Protein AF-A0AAW5EDJ7-F1 (afdb_monomer)

Radius of gyration: 12.43 Å; Cα contacts (8 Å, |Δi|>4): 112; chains: 1; bounding box: 22×26×30 Å

Nearest PDB structures (foldseek):
  1x7p-assembly1_A  TM=3.265E-01  e=6.619E+00  Streptomyces viridochromogenes

pLDDT: mean 93.25, std 6.9, range [69.56, 98.31]

InterPro domains:
  IPR008638 Filamentous haemagglutinin FhaB/tRNA nuclease CdiA-like, TPS domain [PF05860] (1-49)
  IPR011050 Pectin lyase fold/virulence factor [SSF51126] (1-39)
  IPR012334 Pectin lyase fold [G3DSA:2.160.20.10] (1-56)

Structure (mmCIF, N/CA/C/O backbone):
data_AF-A0AAW5EDJ7-F1
#
_entry.id   AF-A0AAW5EDJ7-F1
#
loop_
_atom_site.group_PDB
_atom_site.id
_atom_site.type_symbol
_atom_site.label_atom_id
_atom_site.label_alt_id
_atom_site.label_comp_id
_atom_site.label_asym_id
_atom_site.label_entity_id
_atom_site.label_seq_id
_atom_site.pdbx_PDB_ins_code
_atom_site.Cartn_x
_atom_site.Cartn_y
_atom_site.Cartn_z
_atom_site.occupancy
_atom_site.B_iso_or_equiv
_atom_site.auth_seq_id
_atom_site.auth_comp_id
_atom_site.auth_asym_id
_atom_site.auth_atom_id
_atom_site.pdbx_PDB_model_num
ATOM 1 N N . GLU A 1 1 ? -2.884 -4.295 10.134 1.00 94.50 1 GLU A N 1
ATOM 2 C CA . GLU A 1 1 ? -3.939 -3.943 11.108 1.00 94.50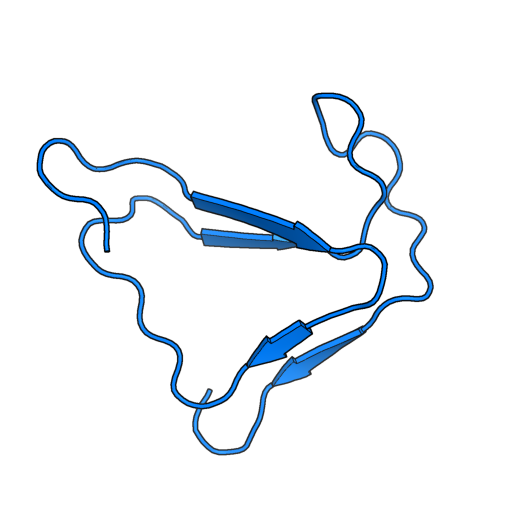 1 GLU A CA 1
ATOM 3 C C . GLU A 1 1 ? -3.360 -2.986 12.138 1.00 94.50 1 GLU A C 1
ATOM 5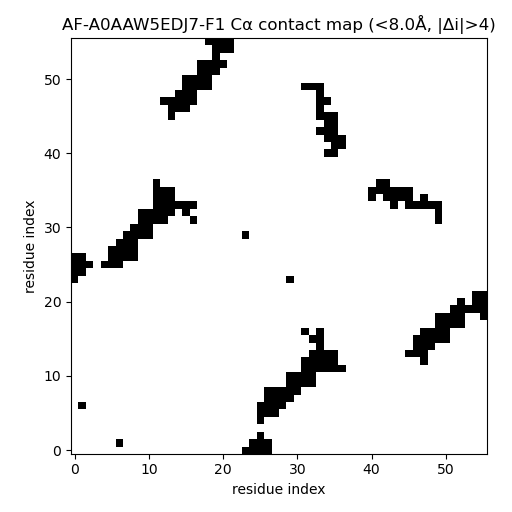 O O . GLU A 1 1 ? -2.178 -3.105 12.446 1.00 94.50 1 GLU A O 1
ATOM 10 N N . VAL A 1 2 ? -4.157 -2.040 12.633 1.00 97.75 2 VAL A N 1
ATOM 11 C CA . VAL A 1 2 ? -3.800 -1.203 13.788 1.00 97.75 2 VAL A CA 1
ATOM 12 C C . VAL A 1 2 ? -4.558 -1.720 15.003 1.00 97.75 2 VAL A C 1
ATOM 14 O O . VAL A 1 2 ? -5.783 -1.677 15.029 1.00 97.75 2 VAL A O 1
ATOM 17 N N . PHE A 1 3 ? -3.854 -2.188 16.027 1.00 97.62 3 PHE A N 1
ATOM 18 C CA . PHE A 1 3 ? -4.494 -2.551 17.289 1.00 97.62 3 PHE A CA 1
ATOM 19 C C . PHE A 1 3 ? -4.677 -1.305 18.172 1.00 97.62 3 PHE A C 1
ATOM 21 O O . PHE A 1 3 ? -3.740 -0.529 18.359 1.00 97.62 3 PHE A O 1
ATOM 28 N N . GLY A 1 4 ? -5.880 -1.103 18.719 1.00 97.56 4 GLY A N 1
ATOM 29 C CA . GLY A 1 4 ? -6.199 0.041 19.581 1.00 97.56 4 GLY A CA 1
ATOM 30 C C . GLY A 1 4 ? -6.710 1.268 18.819 1.00 97.56 4 GLY A C 1
ATOM 31 O O . GLY A 1 4 ? -7.651 1.176 18.031 1.00 97.56 4 GLY A O 1
ATOM 32 N N . LYS A 1 5 ? -6.146 2.452 19.093 1.00 98.12 5 LYS A N 1
ATOM 33 C CA . LYS A 1 5 ? -6.607 3.702 18.468 1.00 98.12 5 LYS A CA 1
ATOM 34 C C . LYS A 1 5 ? -6.224 3.730 16.989 1.00 98.12 5 LYS A C 1
ATOM 36 O O . LYS A 1 5 ? -5.053 3.581 16.655 1.00 98.12 5 LYS A O 1
ATOM 41 N N . SER A 1 6 ? -7.199 3.998 16.123 1.00 98.00 6 SER A N 1
ATOM 42 C CA . SER A 1 6 ? -6.967 4.090 14.683 1.00 98.00 6 SER A CA 1
ATOM 43 C C . SER A 1 6 ? -5.944 5.169 14.317 1.00 98.00 6 SER A C 1
ATOM 45 O O . SER A 1 6 ? -5.899 6.259 14.905 1.00 98.00 6 SER A O 1
ATOM 47 N N . ALA A 1 7 ? -5.144 4.869 13.298 1.00 98.19 7 ALA A N 1
ATOM 48 C CA . ALA A 1 7 ? -4.057 5.714 12.817 1.00 98.19 7 ALA A CA 1
ATOM 49 C C . ALA A 1 7 ? -3.988 5.713 11.283 1.00 98.19 7 ALA A C 1
ATOM 51 O O . ALA A 1 7 ? -4.589 4.866 10.619 1.00 98.19 7 ALA A O 1
ATOM 52 N N . ASN A 1 8 ? -3.261 6.681 10.726 1.00 97.44 8 ASN A N 1
ATOM 53 C CA . ASN A 1 8 ? -2.842 6.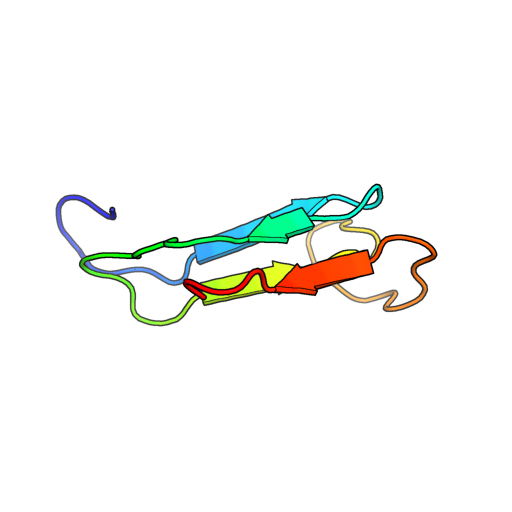642 9.326 1.00 97.44 8 ASN A CA 1
ATOM 54 C C . ASN A 1 8 ? -1.648 5.692 9.200 1.00 97.44 8 ASN A C 1
ATOM 56 O O . ASN A 1 8 ? -0.754 5.732 10.046 1.00 97.44 8 ASN A O 1
ATOM 60 N N . LEU A 1 9 ? -1.622 4.869 8.154 1.00 96.81 9 LEU A N 1
ATOM 61 C CA . LEU A 1 9 ? -0.467 4.042 7.815 1.00 96.81 9 LEU A CA 1
ATOM 62 C C . LEU A 1 9 ? 0.206 4.579 6.560 1.00 96.81 9 LEU A C 1
ATOM 64 O O . LEU A 1 9 ? -0.457 4.884 5.571 1.00 96.81 9 LEU A O 1
ATOM 68 N N . ILE A 1 10 ? 1.529 4.657 6.603 1.00 94.62 10 ILE A N 1
ATOM 69 C CA . ILE A 1 10 ? 2.353 5.060 5.473 1.00 94.62 10 ILE A CA 1
ATOM 70 C C . ILE A 1 10 ? 3.398 3.971 5.262 1.00 94.62 10 ILE A C 1
ATOM 72 O O . ILE A 1 10 ? 4.169 3.659 6.167 1.00 94.62 10 ILE A O 1
ATOM 76 N N . PHE A 1 11 ? 3.420 3.415 4.058 1.00 94.56 11 PHE A N 1
ATOM 77 C CA . PHE A 1 11 ? 4.428 2.474 3.596 1.00 94.56 11 PHE A CA 1
ATOM 78 C C . PHE A 1 11 ? 5.255 3.170 2.515 1.00 94.56 11 PHE A C 1
ATOM 80 O O . PHE A 1 11 ? 4.721 3.551 1.473 1.00 94.56 11 PHE A O 1
ATOM 87 N N . ALA A 1 12 ? 6.550 3.340 2.767 1.00 93.38 12 ALA A N 1
ATOM 88 C CA . ALA A 1 12 ? 7.485 3.957 1.834 1.00 93.38 12 ALA A CA 1
ATOM 89 C C . ALA A 1 12 ? 8.493 2.911 1.353 1.00 93.38 12 ALA A C 1
ATOM 91 O O . ALA A 1 12 ? 9.189 2.303 2.167 1.00 93.38 12 ALA A O 1
ATOM 92 N N . ASN A 1 13 ? 8.555 2.684 0.044 1.00 93.25 13 ASN A N 1
ATOM 93 C CA . ASN A 1 13 ? 9.554 1.812 -0.564 1.00 93.25 13 ASN A CA 1
ATOM 94 C C . ASN A 1 13 ? 9.929 2.334 -1.950 1.00 93.25 13 ASN A C 1
ATOM 96 O O . ASN A 1 13 ? 9.173 2.173 -2.909 1.00 93.25 13 ASN A O 1
ATOM 100 N N . GLU A 1 14 ? 11.126 2.905 -2.059 1.00 92.88 14 GLU A N 1
ATOM 101 C CA . GLU A 1 14 ? 11.658 3.480 -3.302 1.00 92.88 14 GLU A CA 1
ATOM 102 C C . GLU A 1 14 ? 11.785 2.450 -4.435 1.00 92.88 14 GLU A C 1
ATOM 104 O O . GLU A 1 14 ? 11.728 2.807 -5.610 1.00 92.88 14 GLU A O 1
ATOM 109 N N . ASN A 1 15 ? 11.877 1.159 -4.097 1.00 94.81 15 ASN A N 1
ATOM 110 C CA . ASN A 1 15 ? 11.964 0.076 -5.077 1.00 94.81 15 ASN A CA 1
ATOM 111 C C . ASN A 1 15 ? 10.602 -0.317 -5.678 1.00 94.81 15 ASN A C 1
ATOM 113 O O . ASN A 1 15 ? 10.562 -1.000 -6.701 1.00 94.81 15 ASN A O 1
ATOM 117 N N . GLY A 1 16 ? 9.485 0.089 -5.065 1.00 96.12 16 GLY A N 1
ATOM 118 C CA . GLY A 1 16 ? 8.139 -0.281 -5.504 1.00 96.12 16 GLY A CA 1
ATOM 119 C C . GLY A 1 16 ? 7.369 -1.203 -4.557 1.00 96.12 16 GLY A C 1
ATOM 120 O O . GLY A 1 16 ? 7.871 -1.689 -3.544 1.00 96.12 16 GLY A O 1
ATOM 121 N N . PHE A 1 17 ? 6.117 -1.458 -4.927 1.00 97.94 17 PHE A N 1
ATOM 122 C CA . PHE A 1 17 ? 5.193 -2.362 -4.250 1.00 97.94 17 PHE A CA 1
ATOM 123 C C . PHE A 1 17 ? 4.495 -3.263 -5.267 1.00 97.94 17 PHE A C 1
ATOM 125 O O . PHE A 1 17 ? 4.145 -2.826 -6.361 1.00 97.94 17 PHE A O 1
ATOM 132 N N . SER A 1 18 ? 4.215 -4.498 -4.863 1.00 98.00 18 SER A N 1
ATOM 133 C CA . SER A 1 18 ? 3.211 -5.348 -5.499 1.00 98.00 18 SER A CA 1
ATOM 134 C C . SER A 1 18 ? 2.124 -5.623 -4.472 1.00 98.00 18 SER A C 1
ATOM 136 O O . SER A 1 18 ? 2.410 -6.161 -3.403 1.00 98.00 18 SER A O 1
ATOM 138 N N . VAL A 1 19 ? 0.893 -5.247 -4.790 1.00 97.94 19 VAL A N 1
ATOM 139 C CA . VAL A 1 19 ? -0.273 -5.378 -3.915 1.00 97.94 19 VAL A CA 1
ATOM 140 C C . VAL A 1 19 ? -1.243 -6.345 -4.579 1.00 97.94 19 VAL A C 1
ATOM 142 O O . VAL A 1 19 ? -1.481 -6.245 -5.777 1.00 97.94 19 VAL A O 1
ATOM 145 N N . ASN A 1 20 ? -1.702 -7.360 -3.848 1.00 98.06 20 ASN A N 1
ATOM 146 C CA . ASN A 1 20 ? -2.630 -8.357 -4.376 1.00 98.06 20 ASN A CA 1
ATOM 147 C C . ASN A 1 20 ? -3.393 -9.039 -3.231 1.00 98.06 20 ASN A C 1
ATOM 149 O O . ASN A 1 20 ? -2.884 -9.971 -2.604 1.00 98.06 20 ASN A O 1
ATOM 153 N N . GLY A 1 21 ? -4.605 -8.575 -2.954 1.00 98.06 21 GLY A N 1
ATOM 154 C CA . GLY A 1 21 ? -5.423 -8.982 -1.818 1.00 98.06 21 GLY A CA 1
ATOM 155 C C . GLY A 1 21 ? -5.026 -8.305 -0.505 1.00 98.06 21 GLY A C 1
ATOM 156 O O . GLY A 1 21 ? -5.231 -8.894 0.558 1.00 98.06 21 GLY A O 1
ATOM 157 N N . ALA A 1 22 ? -4.424 -7.111 -0.543 1.00 97.50 22 ALA A N 1
ATOM 158 C CA . ALA A 1 22 ? -4.047 -6.426 0.693 1.00 97.50 22 ALA A CA 1
ATOM 159 C C . ALA A 1 22 ? -5.274 -5.807 1.376 1.00 97.50 22 ALA A C 1
ATOM 161 O O . ALA A 1 22 ? -6.046 -5.074 0.765 1.00 97.50 22 ALA A O 1
ATOM 162 N N . ALA A 1 23 ? -5.418 -6.054 2.678 1.00 97.50 23 ALA A N 1
ATOM 163 C CA . ALA A 1 23 ? -6.464 -5.462 3.500 1.00 97.50 23 ALA A CA 1
ATOM 164 C C . ALA A 1 23 ? -5.857 -4.776 4.727 1.00 97.50 23 ALA A C 1
ATOM 166 O O . ALA A 1 23 ? -4.987 -5.321 5.412 1.00 97.50 23 ALA A O 1
ATOM 167 N N . PHE A 1 24 ? -6.351 -3.578 5.027 1.00 97.88 24 PHE A N 1
ATOM 168 C CA . PHE A 1 24 ? -5.918 -2.788 6.171 1.00 97.88 24 PHE A CA 1
ATOM 169 C C . PHE A 1 24 ? -7.104 -2.569 7.107 1.00 97.88 24 PHE A C 1
ATOM 171 O O . PHE A 1 24 ? -8.139 -2.047 6.705 1.00 97.88 24 PHE A O 1
ATOM 178 N N . LEU A 1 25 ? -6.955 -3.001 8.360 1.00 98.31 25 LEU A N 1
ATOM 179 C CA . LEU A 1 25 ? -7.998 -2.912 9.378 1.00 98.31 25 LEU A CA 1
ATOM 180 C C . LEU A 1 25 ? -7.660 -1.847 10.419 1.00 98.31 25 LEU A C 1
ATOM 182 O O . LEU A 1 25 ? -6.497 -1.699 10.812 1.00 98.31 25 LEU A O 1
ATOM 186 N N . ASN A 1 26 ? -8.708 -1.149 10.871 1.00 98.25 26 ASN A N 1
ATOM 187 C CA . ASN A 1 26 ? -8.660 -0.082 11.874 1.00 98.25 26 ASN A CA 1
ATOM 188 C C . ASN A 1 26 ? -7.723 1.089 11.504 1.00 98.25 26 ASN A C 1
ATOM 190 O O . ASN A 1 26 ? -7.092 1.720 12.353 1.00 98.25 26 ASN A O 1
ATOM 194 N N . THR A 1 27 ? -7.629 1.400 10.211 1.00 98.12 27 THR A N 1
ATOM 195 C CA . THR A 1 27 ? -6.844 2.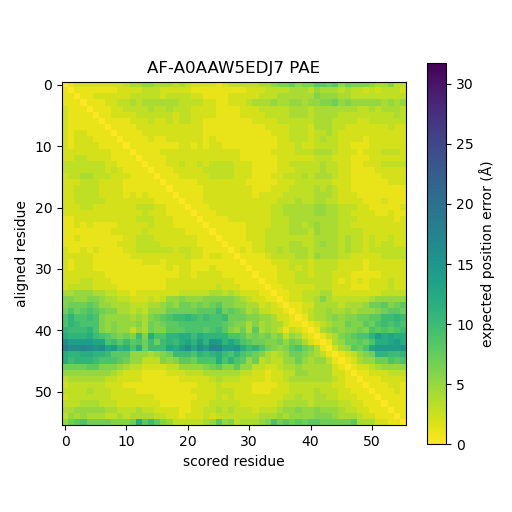526 9.692 1.00 98.12 27 THR A CA 1
ATOM 196 C C . THR A 1 27 ? -7.739 3.702 9.338 1.00 98.12 27 THR A C 1
ATOM 198 O O . THR A 1 27 ? -8.832 3.512 8.812 1.00 98.12 27 THR A O 1
ATOM 201 N N . LYS A 1 28 ? -7.257 4.926 9.555 1.00 98.00 28 LYS A N 1
ATOM 202 C CA . LYS A 1 28 ? -7.920 6.147 9.064 1.00 98.00 28 LYS A CA 1
ATOM 203 C C . LYS A 1 28 ? -7.641 6.409 7.582 1.00 98.00 28 LYS A C 1
ATOM 205 O O . LYS A 1 28 ? -8.469 6.990 6.894 1.00 98.00 28 LYS A O 1
ATOM 210 N N . GLY A 1 29 ? -6.483 5.960 7.110 1.00 97.69 29 GLY A N 1
ATOM 211 C CA 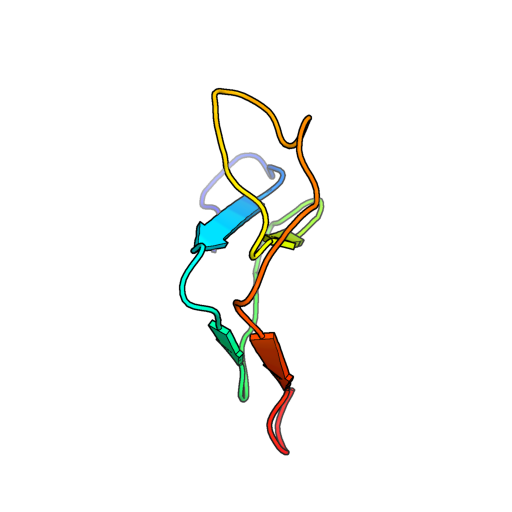. GLY A 1 29 ? -6.030 6.065 5.732 1.00 97.69 29 GLY A CA 1
ATOM 212 C C . GLY A 1 29 ? -4.750 5.259 5.542 1.00 97.69 29 GLY A C 1
ATOM 213 O O . GLY A 1 29 ? -4.045 4.967 6.515 1.00 97.69 29 GLY A O 1
ATOM 214 N N . VAL A 1 30 ? -4.474 4.883 4.296 1.00 97.50 30 VAL A N 1
ATOM 215 C CA . VAL A 1 30 ? -3.287 4.116 3.913 1.00 97.50 30 VAL A CA 1
ATOM 216 C C . VAL A 1 30 ? -2.633 4.785 2.714 1.00 97.50 30 VAL A C 1
ATOM 218 O O . VAL A 1 30 ? -3.296 5.027 1.709 1.00 97.50 30 VAL A O 1
ATOM 221 N N . THR A 1 31 ? -1.331 5.033 2.816 1.00 95.56 31 THR A N 1
ATOM 222 C CA . THR A 1 31 ? -0.508 5.545 1.719 1.00 95.56 31 THR A CA 1
ATOM 223 C C . THR A 1 31 ? 0.569 4.524 1.377 1.00 95.56 31 THR A C 1
ATOM 225 O O . THR A 1 31 ? 1.332 4.108 2.247 1.00 95.56 31 THR A O 1
ATOM 228 N N . LEU A 1 32 ? 0.649 4.152 0.101 1.00 95.69 32 LEU A N 1
ATOM 229 C CA . LEU A 1 32 ? 1.771 3.426 -0.491 1.00 95.69 32 LEU A CA 1
ATOM 230 C C . LEU A 1 32 ? 2.539 4.426 -1.350 1.00 95.69 32 LEU A C 1
ATOM 232 O O . LEU A 1 32 ? 1.973 4.976 -2.293 1.00 95.69 32 LEU A O 1
ATOM 236 N N . SER A 1 33 ? 3.798 4.684 -1.017 1.00 94.12 33 SER A N 1
ATOM 237 C CA . SER A 1 33 ? 4.617 5.661 -1.730 1.00 94.12 33 SER A CA 1
ATOM 238 C C . SER A 1 33 ? 5.929 5.051 -2.182 1.00 94.12 33 SER A C 1
ATOM 240 O O . SER A 1 33 ? 6.646 4.426 -1.401 1.00 94.12 33 SER A O 1
ATOM 242 N N . THR A 1 34 ? 6.258 5.276 -3.447 1.00 94.88 34 THR A N 1
ATOM 243 C CA . THR A 1 34 ? 7.565 4.940 -4.008 1.00 94.88 34 THR A CA 1
ATOM 244 C C . THR A 1 34 ? 8.503 6.147 -4.037 1.00 94.88 34 THR A C 1
ATOM 246 O O . THR A 1 34 ? 9.652 6.013 -4.447 1.00 94.88 34 THR A O 1
ATOM 249 N N . GLY A 1 35 ? 8.039 7.324 -3.606 1.00 92.38 35 GLY A N 1
ATOM 250 C CA . GLY A 1 35 ? 8.875 8.515 -3.468 1.00 92.38 35 GLY A CA 1
ATOM 251 C C . GLY A 1 35 ? 9.891 8.375 -2.335 1.00 92.38 35 GLY A C 1
ATOM 252 O O . GLY A 1 35 ? 9.691 7.604 -1.391 1.00 92.38 35 GLY A O 1
ATOM 253 N N . LYS A 1 36 ? 10.971 9.152 -2.424 1.00 88.88 36 LYS A N 1
ATOM 254 C CA . LYS A 1 36 ? 12.007 9.214 -1.393 1.00 88.88 36 LYS A CA 1
ATOM 255 C C . LYS A 1 36 ? 11.419 9.758 -0.093 1.00 88.88 36 LYS A C 1
ATOM 257 O O . LYS A 1 36 ? 10.741 10.785 -0.093 1.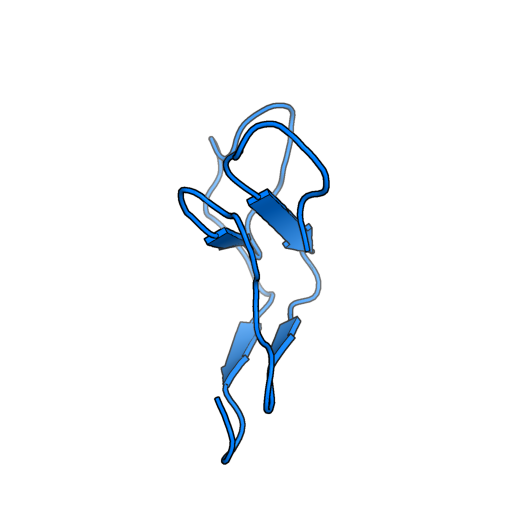00 88.88 36 LYS A O 1
ATOM 262 N N . PHE A 1 37 ? 11.687 9.080 1.019 1.00 85.25 37 PHE A N 1
ATOM 263 C CA . PHE A 1 37 ? 11.190 9.490 2.331 1.00 85.25 37 PHE A CA 1
ATOM 264 C C . PHE A 1 37 ? 12.323 10.057 3.188 1.00 85.25 37 PHE A C 1
ATOM 266 O O . PHE A 1 37 ? 13.275 9.350 3.515 1.00 85.25 37 PHE A O 1
ATOM 273 N N . ASN A 1 38 ? 12.209 11.326 3.586 1.00 85.56 38 ASN A N 1
ATOM 274 C CA . ASN A 1 38 ? 13.163 11.990 4.483 1.00 85.56 38 ASN A CA 1
ATOM 275 C C . ASN A 1 38 ? 12.424 12.723 5.614 1.00 85.56 38 ASN A C 1
ATOM 277 O O . ASN A 1 38 ? 12.496 13.943 5.741 1.00 85.56 38 ASN A O 1
ATOM 281 N N . GLY A 1 39 ? 11.621 11.977 6.377 1.00 83.69 39 GLY A N 1
ATOM 282 C CA . GLY A 1 39 ? 10.719 12.524 7.400 1.00 83.69 39 GLY A CA 1
ATOM 283 C C . GLY A 1 39 ? 9.383 13.038 6.847 1.00 83.69 39 GLY A C 1
ATOM 284 O O . GLY A 1 39 ? 8.419 13.125 7.601 1.00 83.69 39 GLY A O 1
ATOM 285 N N . ASP A 1 40 ? 9.315 13.300 5.541 1.00 83.88 40 ASP A N 1
ATOM 286 C CA . ASP A 1 40 ? 8.106 13.576 4.760 1.00 83.88 40 ASP A CA 1
ATOM 287 C C . ASP A 1 40 ? 8.350 13.212 3.274 1.00 83.88 40 ASP A C 1
ATOM 289 O O . ASP A 1 40 ? 9.490 12.925 2.881 1.00 83.88 40 ASP A O 1
ATOM 293 N N . PHE A 1 41 ? 7.302 13.222 2.445 1.00 80.25 41 PHE A N 1
ATOM 294 C CA . PHE A 1 41 ? 7.361 13.021 0.989 1.00 80.25 41 PHE A CA 1
ATOM 295 C C . PHE A 1 41 ? 7.485 14.353 0.241 1.00 80.25 41 PHE A C 1
ATOM 297 O O . PHE A 1 41 ? 6.621 14.737 -0.548 1.00 80.25 41 PHE A O 1
ATOM 304 N N . THR A 1 42 ? 8.568 15.080 0.495 1.00 76.94 42 THR A N 1
ATOM 305 C CA . 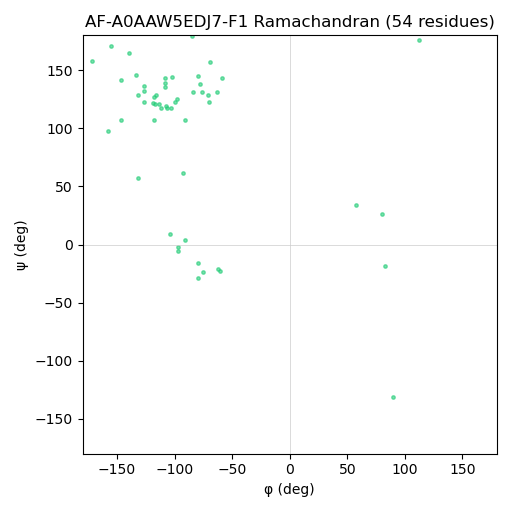THR A 1 42 ? 8.849 16.360 -0.176 1.00 76.94 42 THR A CA 1
ATOM 306 C C . THR A 1 42 ? 9.337 16.182 -1.614 1.00 76.94 42 THR A C 1
ATOM 308 O O . THR A 1 42 ? 9.182 17.083 -2.435 1.00 76.94 42 THR A O 1
ATOM 311 N N . GLU A 1 43 ? 9.896 15.014 -1.935 1.00 73.38 43 GLU A N 1
ATOM 312 C CA . GLU A 1 43 ? 10.416 14.669 -3.254 1.00 73.38 43 GLU A CA 1
ATOM 313 C C . GLU A 1 43 ? 9.636 13.472 -3.815 1.00 73.38 43 GLU A C 1
ATOM 315 O O . GLU A 1 43 ? 9.767 12.336 -3.359 1.00 73.38 43 GLU A O 1
ATOM 320 N N . VAL A 1 44 ? 8.779 13.738 -4.805 1.00 69.56 44 VAL A N 1
ATOM 321 C CA . VAL A 1 44 ? 7.855 12.739 -5.379 1.00 69.56 44 VAL A CA 1
ATOM 322 C C . VAL A 1 44 ? 8.454 11.989 -6.574 1.00 69.56 44 VAL A C 1
ATOM 324 O O . VAL A 1 44 ? 7.781 11.182 -7.214 1.00 69.56 44 VAL A O 1
ATOM 327 N N . THR A 1 45 ? 9.723 12.248 -6.893 1.00 81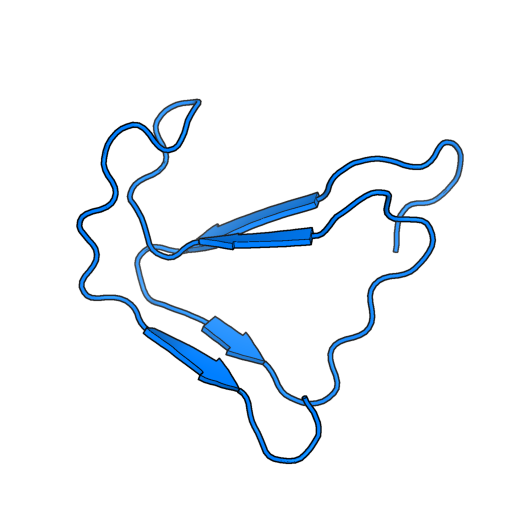.25 45 THR A N 1
ATOM 328 C CA . THR A 1 45 ? 10.435 11.565 -7.972 1.00 81.25 45 THR A CA 1
ATOM 329 C C . THR A 1 45 ? 10.701 10.121 -7.566 1.00 81.25 45 THR A C 1
ATOM 331 O O . THR A 1 45 ? 11.343 9.860 -6.550 1.00 81.25 45 THR A O 1
ATOM 334 N N . SER A 1 46 ? 10.218 9.175 -8.366 1.00 87.81 46 SER A N 1
ATOM 335 C CA . SER A 1 46 ? 10.422 7.752 -8.126 1.00 87.81 46 SER A CA 1
ATOM 336 C C . SER A 1 46 ? 10.544 6.975 -9.428 1.00 87.81 46 SER A C 1
ATOM 338 O O . SER A 1 46 ? 9.811 7.232 -10.381 1.00 87.81 46 SER A O 1
ATOM 340 N N . ASN A 1 47 ? 11.436 5.984 -9.431 1.00 91.81 47 ASN A N 1
ATOM 341 C CA . ASN A 1 47 ? 11.486 4.938 -10.455 1.00 91.81 47 ASN A CA 1
ATOM 342 C C . ASN A 1 47 ? 10.760 3.651 -10.010 1.00 91.81 47 ASN A C 1
ATOM 344 O O . ASN A 1 47 ? 10.635 2.709 -10.791 1.00 91.81 47 ASN A O 1
ATOM 348 N N . GLY A 1 48 ? 10.297 3.591 -8.757 1.00 92.69 48 GLY A N 1
ATOM 349 C CA . GLY A 1 48 ? 9.555 2.467 -8.202 1.00 92.69 48 GLY A CA 1
ATOM 350 C C . GLY A 1 48 ? 8.086 2.505 -8.618 1.00 92.69 48 GLY A C 1
ATOM 351 O O . GLY A 1 48 ? 7.470 3.568 -8.712 1.00 92.69 48 GLY A O 1
ATOM 352 N N . ARG A 1 49 ? 7.497 1.326 -8.835 1.00 95.81 49 ARG A N 1
ATOM 353 C CA . ARG A 1 49 ? 6.096 1.170 -9.251 1.00 95.81 49 ARG A CA 1
ATOM 354 C C . ARG A 1 49 ? 5.247 0.616 -8.115 1.00 95.81 49 ARG A C 1
ATOM 356 O O . ARG A 1 49 ? 5.655 -0.339 -7.464 1.00 95.81 49 ARG A O 1
ATOM 363 N N . VAL A 1 50 ? 4.036 1.145 -7.943 1.00 96.94 50 VAL A N 1
ATOM 364 C CA . VAL A 1 50 ? 2.962 0.451 -7.216 1.00 96.94 50 VAL A CA 1
ATOM 365 C C . VAL A 1 50 ? 2.168 -0.368 -8.233 1.00 96.94 50 VAL A C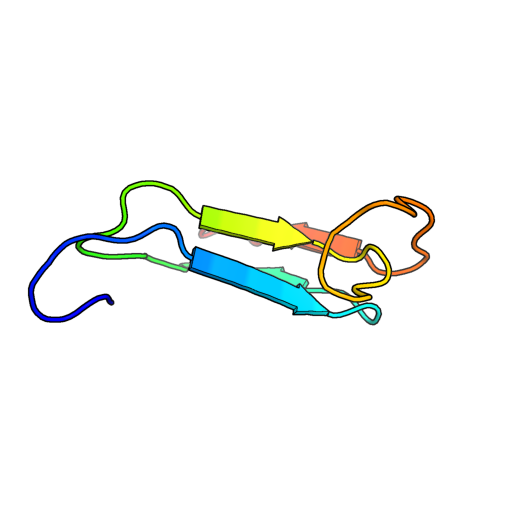 1
ATOM 367 O O . VAL A 1 50 ? 1.477 0.189 -9.086 1.00 96.94 50 VAL A O 1
ATOM 370 N N . ALA A 1 51 ? 2.326 -1.688 -8.206 1.00 98.12 51 ALA A N 1
ATOM 371 C CA . ALA A 1 51 ? 1.579 -2.613 -9.048 1.00 98.12 51 ALA A CA 1
ATOM 372 C C . ALA A 1 51 ? 0.407 -3.201 -8.254 1.00 98.12 51 ALA A C 1
ATOM 374 O O . ALA A 1 51 ? 0.613 -3.770 -7.186 1.00 98.12 51 ALA A O 1
ATOM 375 N N . ILE A 1 52 ? -0.803 -3.063 -8.793 1.00 97.81 52 ILE A N 1
ATOM 376 C CA . ILE A 1 52 ? -2.027 -3.654 -8.246 1.00 97.81 52 ILE A CA 1
ATOM 377 C C . ILE A 1 52 ? -2.333 -4.921 -9.043 1.00 97.81 52 ILE A C 1
ATOM 379 O O . ILE A 1 52 ? -2.423 -4.880 -10.273 1.00 97.81 52 ILE A O 1
ATOM 383 N N . GLY A 1 53 ? -2.418 -6.045 -8.343 1.00 97.56 53 GLY A N 1
ATOM 384 C CA . GLY A 1 53 ? -2.748 -7.352 -8.891 1.00 97.56 53 GLY A CA 1
ATOM 385 C C . GLY A 1 53 ? -4.254 -7.574 -8.993 1.00 97.56 53 GLY A C 1
ATOM 386 O O . GLY A 1 53 ? -5.067 -6.740 -8.605 1.00 97.56 53 GLY A O 1
ATOM 387 N N . GLU A 1 54 ? -4.638 -8.746 -9.492 1.00 98.12 54 GLU A N 1
ATOM 388 C CA . GLU A 1 54 ? -6.037 -9.081 -9.799 1.00 98.12 54 GLU A CA 1
ATOM 389 C C . GLU A 1 54 ? -6.975 -9.073 -8.580 1.00 98.12 54 GLU A C 1
ATOM 391 O O . GLU A 1 54 ? -8.187 -8.953 -8.746 1.00 98.12 54 GLU A O 1
ATOM 396 N N . LYS A 1 55 ? -6.438 -9.194 -7.357 1.00 96.81 55 LYS A N 1
ATOM 397 C CA . LYS A 1 55 ? -7.215 -9.187 -6.105 1.00 96.81 55 LYS A CA 1
ATOM 398 C C . LYS A 1 55 ? -7.116 -7.874 -5.322 1.00 96.81 55 LYS A C 1
ATOM 400 O O . LYS A 1 55 ? -7.581 -7.844 -4.184 1.00 96.81 55 LYS A O 1
ATOM 405 N N . GLY A 1 56 ? -6.528 -6.823 -5.900 1.00 80.62 56 GLY A N 1
ATOM 406 C CA . GLY A 1 56 ? -6.380 -5.510 -5.253 1.00 80.62 56 GLY A CA 1
ATOM 407 C C . GLY A 1 56 ? -5.096 -5.359 -4.457 1.00 80.62 56 GLY A C 1
ATOM 408 O O . GLY A 1 56 ? -4.976 -5.981 -3.380 1.00 80.62 56 GLY A O 1
#

Organism: Campylobacter jejuni (NCBI:txid197)

Solvent-accessible surface area (backbone atoms only — not comparable to full-atom values): 3483 Å² total; per-residue (Å²): 106,46,84,80,77,65,42,74,46,78,46,75,35,51,83,35,47,81,36,62,58,70,79,79,43,54,55,77,45,79,46,82,39,25,27,50,76,77,99,48,75,85,45,75,71,54,90,25,49,82,43,74,41,99,62,57

Mean predicted aligned error: 3.24 Å

Secondary structure (DSSP, 8-state):
---SS-EEEEEE-TTEEEESS----SEEEEEEE-SB-SSS--B---S-EEEE-TT-

Sequence (56 aa):
EVFGKSANLIFANENGFSVNGAAFLNTKGVTLSTGKFNGDFTEVTSNGRVAIGEKG

Foldseek 3Di:
DDPDAAEEEEAEALQADEDAQDDDPRHPYYYYANADDDPHRPGRDGPYYHHYDPRD